Protein 8AOL (pdb70)

Secon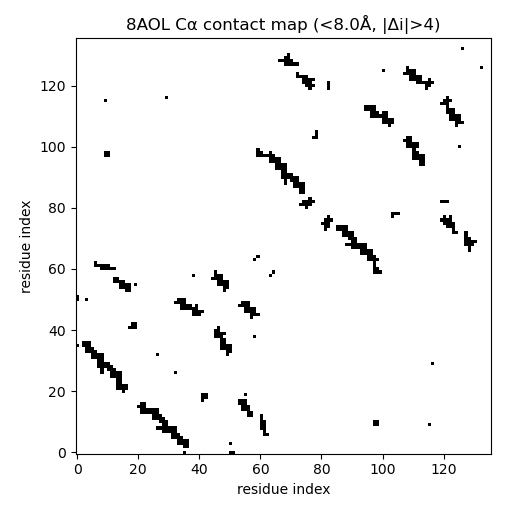dary structure (DSSP, 8-state):
----EEEE--S-EEEE-TTS-EEEEEE-TTSEEEEEEEEEEETTEEEEEETTSS-EEEGGGTT-EEEE-SS-EE-EEETTEEPTT--EE-TT-EEEEEEEEEE-TTS-EEEEETT-BTTB--EEEGGGGSS--TT-

B-factor: mean 50.27, std 13.6, range [15.42, 224.65]

InterPro domains:
  IPR024968 S-layer protein, C-terminal domain, lactobacillus [PF03217] (428-495)

Nearest PDB structures (foldseek):
  8aol-assembly1_A  TM=1.007E+00  e=7.481E-26  Lactobacillus acidophilus ATCC 4796
  8alu-assembly1_A  TM=8.954E-01  e=4.112E-13  Lactobacillus acidophilus
  7qeh-assembly1_A  TM=9.118E-01  e=5.511E-11  Lactobacillus amylovorus GRL 1112
  6b27-assembly2_B  TM=2.985E-01  e=1.258E+00  Homo sapiens

Radius of gyration: 16.19 Å; Cα contacts (8 Å, |Δi|>4): 306; chains: 1; bounding box: 44×35×40 Å

Foldseek 3Di:
DPQKDKFFQQAWWFKAALQRHGPPHTDDPGDIFIWRPDWRDHPRFTWTHGPPDSITTGCLRTVRDWAFFQAKWFWAQAPPHGQPPGDIDGHGDIWGFGDDWDQGPVRFTWTFTPPDDPNGHTITGPCRRPNDDPPD

Solvent-accessible surface area: 8252 Å² total; per-residue (Å²): 89,147,76,57,103,79,69,44,0,8,21,72,0,114,0,38,37,147,93,27,84,81,74,56,76,67,41,115,29,51,88,106,9,69,0,27,42,77,85,47,93,16,128,70,108,57,11,19,40,8,12,116,100,124,21,29,0,72,20,16,12,4,42,15,48,128,66,68,2,95,47,79,2,84,10,29,55,45,15,179,116,96,2,77,92,29,47,89,47,110,187,53,76,86,9,21,0,17,1,90,56,51,145,33,209,35,42,109,105,0,17,29,2,107,30,0,80,109,128,60,59,49,12,0,52,4,56,14,25,116,126,120,28,164,113,193

Sequence (136 aa):
DTNVKTYPVMVDSRAYDKNGNYLGHMYYAYDNIDIVPTVVTINGKTYYKVANKDEYVRVTNITGNQRTLKHNAYIYWSSYYRRTPGTGKMYRGQTVTTYGPQMKFKNGKKYYRIEGCRNNNKRYIKAVNFYHHHHHH

Organism: Lactobacillus acidophilus (strain ATCC 700396 / NCK56 / N2 / NCFM) (NCBI:txid272621)

Structure (mmCIF, N/CA/C/O backbone):
data_8AOL
#
_entry.id   8AOL
#
_cell.length_a   133.174
_cell.length_b   133.174
_cell.length_c   70.572
_cell.angle_alpha   90.000
_cell.angle_beta   90.000
_cell.angle_gamma   120.000
#
_symmetry.space_group_name_H-M   'P 62 2 2'
#
loop_
_entity.id
_entity.type
_entity.pdbx_description
1 polymer SlpX
2 non-polymer 'ZINC ION'
3 non-polymer 'PHOSPHATE ION'
4 non-polymer 'CALCIUM ION'
5 non-polymer 'ACETATE ION'
6 non-polymer DI(HYDROXYETHYL)ETHER
7 water water
#
loop_
_atom_site.group_PDB
_atom_site.id
_atom_site.type_symbol
_atom_site.label_atom_id
_atom_site.label_alt_id
_atom_site.label_comp_id
_atom_site.label_asym_id
_atom_site.label_entity_id
_atom_site.label_seq_id
_atom_site.pdbx_PDB_ins_code
_atom_site.Cartn_x
_atom_site.Cartn_y
_atom_site.Cartn_z
_atom_site.occupancy
_atom_site.B_iso_or_equiv
_atom_site.auth_seq_id
_atom_site.auth_comp_id
_atom_site.auth_asym_id
_atom_site.auth_atom_id
_atom_site.pdbx_PDB_model_num
ATOM 1 N N . ASP A 1 10 ? 42.590 -34.443 -2.983 1.000 60.224 370 ASP A N 1
ATOM 2 C CA . ASP A 1 10 ? 43.331 -33.129 -2.871 1.000 56.432 370 ASP A CA 1
ATOM 3 C C . ASP A 1 10 ? 44.607 -33.305 -3.682 1.000 56.204 370 ASP A C 1
ATOM 4 O O . ASP A 1 10 ? 45.355 -34.235 -3.349 1.000 59.156 370 ASP A O 1
ATOM 13 N N . THR A 1 11 ? 44.836 -32.505 -4.720 1.000 57.639 371 THR A N 1
ATOM 14 C CA . THR A 1 11 ? 45.949 -32.761 -5.675 1.000 64.681 371 THR A CA 1
ATOM 15 C C . THR A 1 11 ? 47.106 -31.786 -5.432 1.000 62.679 371 THR A C 1
ATOM 16 O O . THR A 1 11 ? 48.243 -32.076 -5.903 1.000 57.871 371 THR A O 1
ATOM 26 N N . ASN A 1 12 ? 46.856 -30.703 -4.696 1.000 62.630 372 ASN A N 1
ATOM 27 C CA . ASN A 1 12 ? 47.891 -29.677 -4.413 1.000 60.307 372 ASN A CA 1
ATOM 28 C C . ASN A 1 12 ? 48.343 -29.812 -2.953 1.000 55.229 372 ASN A C 1
ATOM 29 O O . ASN A 1 12 ? 47.599 -29.376 -2.027 1.000 53.580 372 ASN A O 1
ATOM 40 N N . VAL A 1 13 ? 49.498 -30.436 -2.737 1.000 50.915 373 VAL A N 1
ATOM 41 C CA . VAL A 1 13 ? 49.894 -30.862 -1.369 1.000 49.633 373 VAL A CA 1
ATOM 42 C C . VAL A 1 13 ? 51.382 -30.613 -1.185 1.000 48.783 373 VAL A C 1
ATOM 43 O O . VAL A 1 13 ? 52.186 -30.947 -2.068 1.000 51.483 373 VAL A O 1
ATOM 56 N N . LYS A 1 14 ? 51.705 -30.006 -0.058 1.000 54.359 374 LYS A N 1
ATOM 57 C CA . LYS A 1 14 ? 53.099 -29.793 0.371 1.000 59.983 374 LYS A CA 1
ATOM 58 C C . LYS A 1 14 ? 53.279 -30.537 1.688 1.000 52.567 374 LYS A C 1
ATOM 59 O O 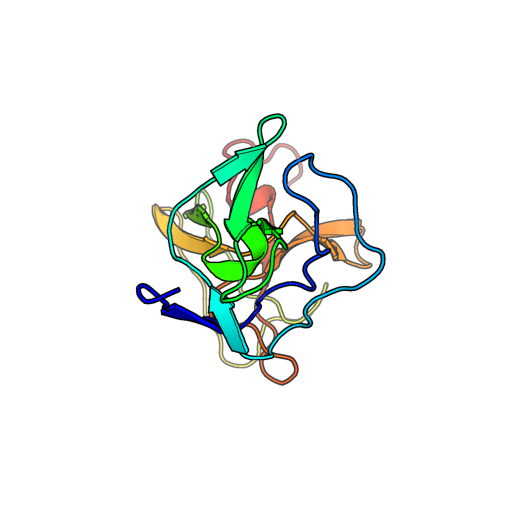. LYS A 1 14 ? 52.297 -30.718 2.440 1.000 47.151 374 LYS A O 1
ATOM 78 N N . THR A 1 15 ? 54.517 -30.893 1.973 1.000 49.334 375 THR A N 1
ATOM 79 C CA . THR A 1 15 ? 54.903 -31.592 3.212 1.000 47.451 375 THR A CA 1
ATOM 80 C C . THR A 1 15 ? 55.806 -30.679 4.026 1.000 43.435 375 THR A C 1
ATOM 81 O O . THR A 1 15 ? 56.763 -30.180 3.466 1.000 43.312 375 THR A O 1
ATOM 91 N N . TYR A 1 16 ? 55.527 -30.514 5.306 1.000 40.914 376 TYR A N 1
ATOM 92 C CA . TYR A 1 16 ? 56.371 -29.703 6.204 1.000 39.721 376 TYR A CA 1
ATOM 93 C C . TYR A 1 16 ? 56.424 -30.368 7.555 1.000 38.732 376 TYR A C 1
ATOM 94 O O . TYR A 1 16 ? 55.455 -30.962 7.998 1.000 41.105 376 TYR A O 1
ATOM 111 N N . PRO A 1 17 ? 57.527 -30.232 8.293 1.000 41.631 377 PRO A N 1
ATOM 112 C CA . PRO A 1 17 ? 57.557 -30.655 9.690 1.000 40.115 377 PRO A CA 1
ATOM 113 C C . PRO A 1 17 ? 56.595 -29.807 10.497 1.000 35.081 377 PRO A C 1
ATOM 114 O O . PRO A 1 17 ? 56.567 -28.652 10.315 1.000 44.166 377 PRO A O 1
ATOM 125 N N . VAL A 1 18 ? 55.820 -30.426 11.348 1.000 36.414 378 VAL A N 1
ATOM 126 C CA . VAL A 1 18 ? 55.084 -29.697 12.404 1.000 37.842 378 VAL A CA 1
ATOM 127 C C . VAL A 1 18 ? 56.126 -29.181 13.381 1.000 36.953 378 VAL A C 1
ATOM 128 O O . VAL A 1 18 ? 56.883 -30.005 13.892 1.000 37.976 378 VAL A O 1
ATOM 141 N N . MET A 1 19 ? 56.179 -27.868 13.582 1.000 38.071 379 MET A N 1
ATOM 142 C CA . MET A 1 19 ? 57.225 -27.213 14.410 1.000 36.371 379 MET A CA 1
ATOM 143 C C . MET A 1 19 ? 56.680 -26.911 15.800 1.000 34.682 379 MET A C 1
ATOM 144 O O . MET A 1 19 ? 57.477 -26.730 16.698 1.000 39.927 379 MET A O 1
ATOM 158 N N . VAL A 1 20 ? 55.363 -26.934 15.953 1.000 36.385 380 VAL A N 1
ATOM 159 C CA . VAL A 1 20 ? 54.660 -26.759 17.249 1.000 40.889 380 VAL A CA 1
ATOM 160 C C . VAL A 1 20 ? 53.402 -27.631 17.267 1.000 41.965 380 VAL A C 1
ATOM 161 O O . VAL A 1 20 ? 52.636 -27.584 16.269 1.000 38.727 380 VAL A O 1
ATOM 174 N N . ASP A 1 21 ? 53.166 -28.313 18.392 1.000 38.401 381 ASP A N 1
ATOM 175 C CA . ASP A 1 21 ? 51.991 -29.203 18.559 1.000 44.804 381 ASP A CA 1
ATOM 176 C C . ASP A 1 21 ? 50.804 -28.354 18.135 1.000 43.301 381 ASP A C 1
ATOM 177 O O . ASP A 1 21 ? 50.635 -27.289 18.702 1.000 40.975 381 ASP A O 1
ATOM 186 N N . SER A 1 22 ? 50.096 -28.782 17.099 1.000 41.929 382 SER A N 1
ATOM 187 C CA . SER A 1 22 ? 48.977 -28.039 16.473 1.000 43.455 382 SER A CA 1
ATOM 188 C C . SER A 1 22 ? 47.664 -28.679 16.899 1.000 43.213 382 SER A C 1
ATOM 189 O O . SER A 1 22 ? 47.468 -29.840 16.545 1.000 41.065 382 SER A O 1
ATOM 196 N N . ARG A 1 23 ? 46.782 -27.936 17.566 1.000 43.405 383 ARG A N 1
ATOM 197 C CA . ARG A 1 23 ? 45.356 -28.338 17.681 1.000 38.528 383 ARG A CA 1
ATOM 198 C C . ARG A 1 23 ? 44.737 -28.384 16.272 1.000 40.810 383 ARG A C 1
ATOM 199 O O . ARG A 1 23 ? 45.133 -27.575 15.382 1.000 44.828 383 ARG A O 1
ATOM 220 N N . ALA A 1 24 ? 43.870 -29.376 16.046 1.000 41.399 384 ALA A N 1
ATOM 221 C CA . ALA A 1 24 ? 43.084 -29.587 14.806 1.000 41.189 384 ALA A CA 1
ATOM 222 C C . ALA A 1 24 ? 41.688 -29.003 15.011 1.000 40.638 384 ALA A C 1
ATOM 223 O O . ALA A 1 24 ? 41.100 -29.198 16.118 1.000 35.550 384 ALA A O 1
ATOM 230 N N . TYR A 1 25 ? 41.216 -28.287 13.993 1.000 42.349 385 TYR A N 1
ATOM 231 C CA . TYR A 1 25 ? 40.034 -27.392 14.049 1.000 47.296 385 TYR A CA 1
ATOM 232 C C . TYR A 1 25 ? 39.161 -27.722 12.836 1.000 51.168 385 TYR A C 1
ATOM 233 O O . TYR A 1 25 ? 39.744 -28.067 11.745 1.000 46.438 385 TYR A O 1
ATOM 250 N N . ASP A 1 26 ? 37.833 -27.682 13.024 1.000 50.277 386 ASP A N 1
ATOM 251 C CA . ASP A 1 26 ? 36.873 -27.774 11.890 1.000 60.584 386 ASP A CA 1
ATOM 252 C C . ASP A 1 26 ? 36.911 -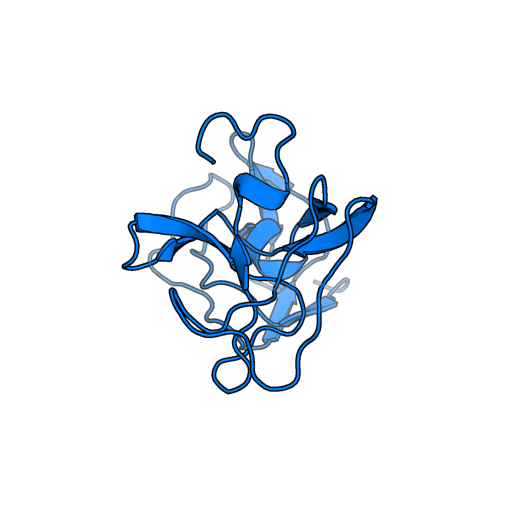26.450 11.130 1.000 57.653 386 ASP A C 1
ATOM 253 O O . ASP A 1 26 ? 37.593 -25.532 11.612 1.000 57.549 386 ASP A O 1
ATOM 262 N N . LYS A 1 27 ? 36.196 -26.344 10.009 1.000 61.905 387 LYS A N 1
ATOM 263 C CA . LYS A 1 27 ? 36.162 -25.095 9.198 1.000 65.815 38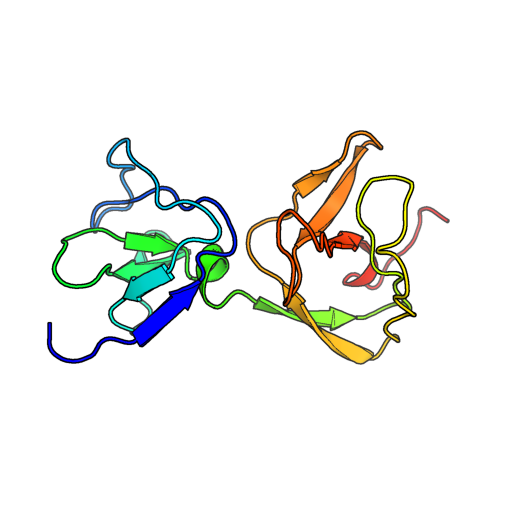7 LYS A CA 1
ATOM 264 C C . LYS A 1 27 ? 35.627 -23.925 10.050 1.000 56.880 387 LYS A C 1
ATOM 265 O O . LYS A 1 27 ? 35.808 -22.794 9.656 1.000 58.212 387 LYS A O 1
ATOM 284 N N . ASN A 1 28 ? 35.019 -24.167 11.204 1.000 54.581 388 ASN A N 1
ATOM 285 C CA . ASN A 1 28 ? 34.414 -23.089 12.023 1.000 60.297 388 ASN A CA 1
ATOM 286 C C . ASN A 1 28 ? 35.329 -22.721 13.191 1.000 61.766 388 ASN A C 1
ATOM 287 O O . ASN A 1 28 ? 34.907 -21.907 14.027 1.000 64.586 388 ASN A O 1
ATOM 298 N N . GLY A 1 29 ? 36.521 -23.305 13.282 1.000 56.707 389 GLY A N 1
ATOM 299 C CA . GLY A 1 29 ? 37.457 -22.988 14.379 1.000 54.932 389 GLY A CA 1
ATOM 300 C C . GLY A 1 29 ? 37.103 -23.642 15.717 1.000 52.917 389 GLY A C 1
ATOM 301 O O . GLY A 1 29 ? 37.656 -23.191 16.739 1.000 54.666 389 GLY A O 1
ATOM 305 N N . ASN A 1 30 ? 36.285 -24.698 15.719 1.000 54.009 390 ASN A N 1
ATOM 306 C CA . ASN A 1 30 ? 36.107 -25.638 16.866 1.000 57.547 390 ASN A CA 1
ATOM 307 C C . ASN A 1 30 ? 37.195 -26.729 16.859 1.000 56.058 390 ASN A C 1
ATOM 308 O O . ASN A 1 30 ? 37.431 -27.421 15.812 1.000 50.483 390 ASN A O 1
ATOM 319 N N . TYR A 1 31 ? 37.857 -26.857 18.004 1.000 51.183 391 TYR A N 1
ATOM 320 C CA . TYR A 1 31 ? 38.877 -27.888 18.292 1.000 53.555 391 TYR A CA 1
ATOM 321 C C . TYR A 1 31 ? 38.211 -29.243 18.175 1.000 50.743 391 TYR A C 1
ATOM 322 O O . TYR A 1 31 ? 37.209 -29.349 18.854 1.000 51.825 391 TYR A O 1
ATOM 339 N N . LEU A 1 32 ? 38.764 -30.183 17.397 1.000 52.405 392 LEU A N 1
ATOM 340 C CA . LEU A 1 32 ? 38.258 -31.577 17.202 1.000 47.375 392 LEU A CA 1
ATOM 341 C C . LEU A 1 32 ? 38.758 -32.549 18.281 1.000 47.075 392 LEU A C 1
ATOM 342 O O . LEU A 1 32 ? 38.434 -33.706 18.177 1.000 51.271 392 LEU A O 1
ATOM 358 N N . GLY A 1 33 ? 39.530 -32.118 19.277 1.000 50.891 393 GLY A N 1
ATOM 359 C CA . GLY A 1 33 ? 40.019 -33.009 20.348 1.000 49.928 393 GLY A CA 1
ATOM 360 C C . GLY A 1 33 ? 41.253 -33.836 19.974 1.000 48.981 393 GLY A C 1
ATOM 361 O O . GLY A 1 33 ? 41.668 -34.639 20.787 1.000 52.094 393 GLY A O 1
ATOM 365 N N . HIS A 1 34 ? 41.874 -33.667 18.814 1.000 48.071 394 HIS A N 1
ATOM 366 C CA . HIS A 1 34 ? 43.211 -34.268 18.593 1.000 48.525 394 HIS A CA 1
ATOM 367 C C . HIS A 1 34 ? 44.192 -33.224 18.063 1.000 47.797 394 HIS A C 1
ATOM 368 O O . HI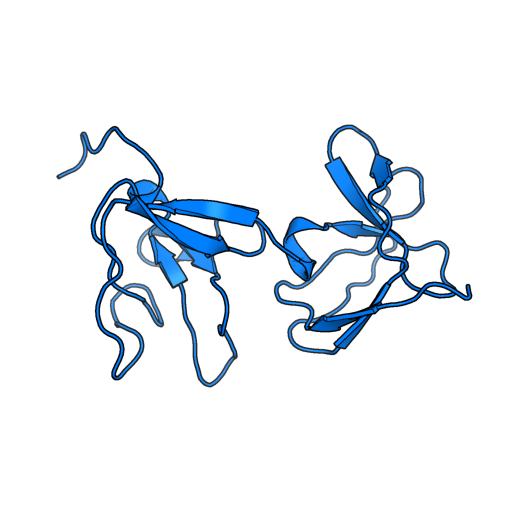S A 1 34 ? 43.764 -32.162 17.613 1.000 49.226 394 HIS A O 1
ATOM 381 N N . MET A 1 35 ? 45.472 -33.570 18.108 1.000 48.883 395 MET A N 1
ATOM 382 C CA . MET A 1 35 ? 46.589 -32.719 17.660 1.000 44.484 395 MET A CA 1
ATOM 383 C C . MET A 1 35 ? 47.458 -33.428 16.634 1.000 39.501 395 MET A C 1
ATOM 384 O O . MET A 1 35 ? 47.522 -34.644 16.658 1.000 39.108 395 MET A O 1
ATOM 398 N N . TYR A 1 36 ? 48.146 -32.638 15.818 1.000 38.420 396 TYR A N 1
ATOM 399 C CA . TYR A 1 36 ? 49.378 -33.013 15.091 1.000 39.519 396 TYR A CA 1
ATOM 400 C C . TYR A 1 36 ? 50.585 -32.627 15.957 1.000 39.552 396 TYR A C 1
ATOM 401 O O . TYR A 1 36 ? 50.555 -31.572 16.595 1.000 45.361 396 TYR A O 1
ATOM 418 N N . TYR A 1 37 ? 51.627 -33.465 15.966 1.000 38.739 397 TYR A N 1
ATOM 419 C CA . TYR A 1 37 ? 52.744 -33.412 16.937 1.000 37.943 397 TYR A CA 1
ATOM 420 C C . TYR A 1 37 ? 54.043 -33.046 16.243 1.000 35.002 397 TYR A C 1
ATOM 421 O O . TYR A 1 37 ? 54.352 -33.531 15.153 1.000 36.675 397 TYR A O 1
ATOM 438 N N . ALA A 1 38 ? 54.766 -32.139 16.875 1.000 37.983 398 ALA A N 1
ATOM 439 C CA . ALA A 1 38 ? 56.130 -31.761 16.469 1.000 42.238 398 ALA A CA 1
ATOM 440 C C . ALA A 1 38 ? 57.009 -32.952 16.793 1.000 38.041 398 ALA A C 1
ATOM 441 O O . ALA A 1 38 ? 56.884 -33.448 17.894 1.000 43.733 398 ALA A O 1
ATOM 448 N N . TYR A 1 39 ? 57.896 -33.395 15.898 1.000 38.407 399 TYR A N 1
ATOM 449 C CA . TYR A 1 39 ? 58.272 -32.714 14.669 1.000 39.408 399 TYR A CA 1
ATOM 450 C C . TYR A 1 39 ? 57.923 -33.656 13.510 1.000 39.307 399 TYR A C 1
ATOM 451 O O . TYR A 1 39 ? 58.731 -33.830 12.583 1.000 37.195 399 TYR A O 1
ATOM 468 N N . ASP A 1 40 ? 56.730 -34.246 13.561 1.000 40.162 400 ASP A N 1
ATOM 469 C CA . ASP A 1 40 ? 56.270 -35.210 12.525 1.000 43.980 400 ASP A CA 1
ATOM 470 C C . ASP A 1 40 ? 56.002 -34.427 11.248 1.000 42.118 400 ASP A C 1
ATOM 471 O O . ASP A 1 40 ? 55.560 -33.299 11.338 1.000 40.211 400 ASP A O 1
ATOM 480 N N . ASN A 1 41 ? 56.176 -35.040 10.092 1.000 41.128 401 ASN A N 1
ATOM 481 C CA . ASN A 1 41 ? 55.696 -34.394 8.855 1.000 42.441 401 ASN A CA 1
ATOM 482 C C . ASN A 1 41 ? 54.173 -34.359 8.874 1.000 42.306 401 ASN A C 1
ATOM 483 O O . ASN A 1 41 ? 53.540 -35.213 9.513 1.000 43.989 401 ASN A O 1
ATOM 494 N N . ILE A 1 42 ? 53.632 -33.380 8.174 1.000 37.577 402 ILE A N 1
ATOM 495 C CA . ILE A 1 42 ? 52.187 -33.240 7.891 1.000 38.083 402 ILE A CA 1
ATOM 496 C C . ILE A 1 42 ? 52.077 -32.857 6.425 1.000 36.840 402 ILE A C 1
ATOM 497 O O . ILE A 1 42 ? 53.000 -32.206 5.901 1.000 37.047 402 ILE A O 1
ATOM 513 N N . ASP A 1 43 ? 51.018 -33.335 5.805 1.000 38.587 403 ASP A N 1
ATOM 514 C CA . ASP A 1 43 ? 50.637 -33.019 4.413 1.000 43.574 403 ASP A CA 1
ATOM 515 C C . ASP A 1 43 ? 49.495 -32.016 4.515 1.000 42.947 403 ASP A C 1
ATOM 516 O O . ASP A 1 43 ? 48.490 -32.302 5.254 1.000 40.034 403 ASP A O 1
ATOM 525 N N . ILE A 1 44 ? 49.663 -30.890 3.821 1.000 39.067 404 ILE A N 1
ATOM 526 C CA . ILE A 1 44 ? 48.693 -29.771 3.833 1.000 41.891 404 ILE A CA 1
ATOM 527 C C . ILE A 1 44 ? 48.448 -29.348 2.389 1.000 43.185 404 ILE A C 1
ATOM 528 O O . ILE A 1 44 ? 49.323 -29.588 1.516 1.000 41.447 404 ILE A O 1
ATOM 544 N N . VAL A 1 45 ? 47.258 -28.791 2.173 1.000 47.496 405 VAL A N 1
ATOM 545 C CA . VAL A 1 45 ? 46.951 -27.902 1.024 1.000 56.165 405 VAL A CA 1
ATOM 546 C C . VAL A 1 45 ? 47.502 -26.531 1.390 1.000 54.639 405 VAL A C 1
ATOM 547 O O . VAL A 1 45 ? 47.060 -25.946 2.384 1.000 48.680 405 VAL A O 1
ATOM 560 N N . PRO A 1 46 ? 48.493 -26.029 0.613 1.000 51.258 406 PRO A N 1
ATOM 561 C CA . PRO A 1 46 ? 49.265 -24.839 0.966 1.000 56.869 406 PRO A CA 1
ATOM 562 C C . PRO A 1 46 ? 48.571 -23.531 0.577 1.000 58.553 406 PRO A C 1
ATOM 563 O O . PRO A 1 46 ? 49.166 -22.748 -0.092 1.000 70.800 406 PRO A O 1
ATOM 574 N N . THR A 1 47 ? 47.320 -23.378 0.972 1.000 52.034 407 THR A N 1
ATOM 575 C CA . THR A 1 47 ? 46.436 -22.255 0.613 1.000 52.954 407 THR A CA 1
ATOM 576 C C . THR A 1 47 ? 45.935 -21.680 1.934 1.000 54.799 407 THR A C 1
ATOM 577 O O . THR A 1 47 ? 45.398 -22.471 2.767 1.000 55.942 407 THR A O 1
ATOM 587 N N . VAL A 1 48 ? 46.155 -20.388 2.185 1.000 52.200 408 VAL A N 1
ATOM 588 C CA . VAL A 1 48 ? 45.876 -19.871 3.551 1.000 47.910 408 VAL A CA 1
ATOM 589 C C . VAL A 1 48 ? 44.368 -19.730 3.657 1.000 49.166 408 VAL A C 1
ATOM 590 O O . VAL A 1 48 ? 43.701 -19.389 2.649 1.000 53.376 408 VAL A O 1
ATOM 603 N N . VAL A 1 49 ? 43.855 -20.073 4.822 1.000 50.785 409 VAL A N 1
ATOM 604 C CA . VAL A 1 49 ? 42.400 -20.052 5.084 1.000 53.680 409 VAL A CA 1
ATOM 605 C C . VAL A 1 49 ? 42.209 -19.271 6.369 1.000 59.412 409 VAL A C 1
ATOM 606 O O . VAL A 1 49 ? 42.819 -19.663 7.366 1.000 59.910 409 VAL A O 1
ATOM 619 N N . THR A 1 50 ? 41.394 -18.216 6.320 1.000 63.137 410 THR A N 1
ATOM 620 C CA . THR A 1 50 ? 41.106 -17.366 7.491 1.000 59.373 410 THR A CA 1
ATOM 621 C C . THR A 1 50 ? 39.834 -17.885 8.140 1.000 59.576 410 THR A C 1
ATOM 622 O O . THR A 1 50 ? 38.907 -18.251 7.423 1.000 52.628 410 THR A O 1
ATOM 632 N N . ILE A 1 51 ? 39.849 -17.950 9.463 1.000 59.679 411 ILE A N 1
ATOM 633 C CA . ILE A 1 51 ? 38.713 -18.430 10.288 1.000 61.336 411 ILE A CA 1
ATOM 634 C C . ILE A 1 51 ? 38.805 -17.628 11.577 1.000 65.486 411 ILE A C 1
ATOM 635 O O . ILE A 1 51 ? 39.841 -17.777 12.242 1.000 63.032 411 ILE A O 1
ATOM 651 N N . ASN A 1 52 ? 37.820 -16.760 11.836 1.000 69.829 412 ASN A N 1
ATOM 652 C CA . ASN A 1 52 ? 37.726 -15.895 13.044 1.000 67.901 412 ASN A CA 1
ATOM 653 C C . ASN A 1 52 ? 39.059 -15.181 13.283 1.000 64.797 412 ASN A C 1
ATOM 654 O O . ASN A 1 52 ? 39.495 -15.096 14.453 1.000 59.248 412 ASN A O 1
ATOM 665 N N . GLY A 1 53 ? 39.659 -14.663 12.208 1.000 66.390 413 GLY A N 1
ATOM 666 C CA . GLY A 1 53 ? 40.766 -13.690 12.280 1.000 71.481 413 GLY A CA 1
ATOM 667 C C . GLY A 1 53 ? 42.133 -14.342 12.211 1.000 74.256 413 GLY A C 1
ATOM 668 O O . GLY A 1 53 ? 43.155 -13.596 12.168 1.000 60.802 413 GLY A O 1
ATOM 672 N N . LYS A 1 54 ? 42.162 -15.677 12.185 1.000 74.205 414 LYS A N 1
ATOM 673 C CA . LYS A 1 54 ? 43.406 -16.471 12.330 1.000 66.166 414 LYS A CA 1
ATOM 674 C C . LYS A 1 54 ? 43.584 -17.274 11.043 1.000 54.375 414 LYS A C 1
ATOM 675 O O . LYS A 1 54 ? 42.557 -17.565 10.364 1.000 48.949 414 LYS A O 1
ATOM 694 N N . THR A 1 55 ? 44.839 -17.537 10.687 1.000 46.035 415 THR A N 1
ATOM 695 C CA . THR A 1 55 ? 45.206 -18.268 9.448 1.000 52.459 415 THR A CA 1
ATOM 696 C C . THR A 1 55 ? 45.520 -19.748 9.736 1.000 53.895 415 THR A C 1
ATOM 697 O O . THR A 1 55 ? 46.216 -20.077 10.722 1.000 52.690 415 THR A O 1
ATOM 707 N N . TYR A 1 56 ? 45.022 -20.602 8.850 1.000 54.127 416 TYR A N 1
ATOM 708 C CA . TYR A 1 56 ? 45.123 -22.074 8.901 1.000 48.264 416 TYR A CA 1
ATOM 709 C C . TYR A 1 56 ? 45.485 -22.603 7.522 1.000 43.912 416 TYR A C 1
ATOM 710 O O . TYR A 1 56 ? 45.321 -21.914 6.483 1.000 42.376 416 TYR A O 1
ATOM 727 N N . TYR A 1 57 ? 45.997 -23.821 7.544 1.000 43.324 417 TYR A N 1
ATOM 728 C CA . TYR A 1 57 ? 46.034 -24.729 6.381 1.000 41.267 417 TYR A CA 1
ATOM 729 C C . TYR A 1 57 ? 45.085 -25.890 6.680 1.000 43.117 417 TYR A C 1
ATOM 730 O O . TYR A 1 57 ? 44.915 -26.314 7.859 1.000 44.556 417 TYR A O 1
ATOM 747 N N . LYS A 1 58 ? 44.419 -26.340 5.625 1.000 45.226 418 LYS A N 1
ATOM 748 C CA . LYS A 1 58 ? 43.633 -27.594 5.584 1.000 45.914 418 LYS A CA 1
ATOM 749 C C . LYS A 1 58 ? 44.629 -28.741 5.466 1.000 42.498 418 LYS A C 1
ATOM 750 O O . LYS A 1 58 ? 45.564 -28.695 4.606 1.000 36.437 418 LYS A O 1
ATOM 769 N N . VAL A 1 59 ? 44.432 -29.738 6.308 1.000 38.869 419 VAL A N 1
ATOM 770 C CA . VAL A 1 59 ? 45.227 -30.973 6.241 1.000 37.778 419 VAL A CA 1
ATOM 771 C C . VAL A 1 59 ? 44.780 -31.717 4.991 1.000 39.978 419 VAL A C 1
ATOM 772 O O . VAL A 1 59 ? 43.604 -31.689 4.709 1.000 40.579 419 VAL A O 1
ATOM 785 N N . ALA A 1 60 ? 45.695 -32.333 4.258 1.000 42.101 420 ALA A N 1
ATOM 786 C CA . ALA A 1 60 ? 45.372 -33.060 3.016 1.000 44.123 420 ALA A CA 1
ATOM 787 C C . ALA A 1 60 ? 44.391 -34.199 3.344 1.000 46.807 420 ALA A C 1
ATOM 788 O O . ALA A 1 60 ? 44.601 -34.934 4.349 1.000 43.036 420 ALA A O 1
ATOM 795 N N . ASN A 1 61 ? 43.297 -34.261 2.576 1.000 50.168 421 ASN A N 1
ATOM 796 C CA . ASN A 1 61 ? 42.266 -35.337 2.588 1.000 49.671 421 ASN A CA 1
ATOM 797 C C . ASN A 1 61 ? 41.544 -35.406 3.935 1.000 51.029 421 ASN A C 1
ATOM 798 O O . ASN A 1 61 ? 41.038 -36.487 4.255 1.000 55.998 421 ASN A O 1
ATOM 809 N N . LYS A 1 62 ? 41.483 -34.303 4.675 1.000 46.139 422 LYS A N 1
ATOM 810 C CA . LYS A 1 62 ? 40.732 -34.220 5.946 1.000 50.312 422 LYS A CA 1
ATOM 811 C C . LYS A 1 62 ? 40.050 -32.854 5.995 1.000 53.075 422 LYS A C 1
ATOM 812 O O . LYS A 1 62 ? 40.649 -31.881 5.496 1.000 51.920 422 LYS A O 1
ATOM 831 N N . ASP A 1 63 ? 38.845 -32.774 6.566 1.000 57.396 423 ASP A N 1
ATOM 832 C CA . ASP A 1 63 ? 38.169 -31.475 6.813 1.000 59.929 423 ASP A CA 1
ATOM 833 C C . ASP A 1 63 ? 38.697 -31.028 8.173 1.000 56.088 423 ASP A C 1
ATOM 834 O O . ASP A 1 63 ? 37.918 -30.987 9.141 1.000 57.664 423 ASP A O 1
ATOM 843 N N . GLU A 1 64 ? 40.017 -30.832 8.246 1.000 55.314 424 GLU A N 1
ATOM 844 C CA . GLU A 1 64 ? 40.746 -30.434 9.485 1.000 56.187 424 GLU A CA 1
ATOM 845 C C . GLU A 1 64 ? 41.675 -29.255 9.143 1.000 52.093 424 GLU A C 1
ATOM 846 O O . GLU A 1 64 ? 42.245 -29.176 7.973 1.000 41.329 424 GLU A O 1
ATOM 858 N N . TYR A 1 65 ? 41.834 -28.360 10.118 1.000 45.097 425 TYR A N 1
ATOM 859 C CA . TYR A 1 65 ? 42.634 -27.136 9.922 1.000 44.475 425 TYR A CA 1
ATOM 860 C C . TYR A 1 65 ? 43.637 -27.005 11.049 1.000 43.146 425 TYR A C 1
ATOM 861 O O . TYR A 1 65 ? 43.271 -27.229 12.239 1.000 41.026 425 TYR A O 1
ATOM 878 N N . VAL A 1 66 ? 44.862 -26.630 10.668 1.000 41.707 426 VAL A N 1
ATOM 879 C CA . VAL A 1 66 ? 45.963 -26.319 11.629 1.000 40.096 426 VAL A CA 1
ATOM 880 C C . VAL A 1 66 ? 46.520 -24.934 11.334 1.000 40.650 426 VAL A C 1
ATOM 881 O O . VAL A 1 66 ? 46.561 -24.547 10.130 1.000 43.754 426 VAL A O 1
ATOM 894 N N . ARG A 1 67 ? 46.938 -24.255 12.405 1.000 40.114 427 ARG A N 1
ATOM 895 C CA . ARG A 1 67 ? 47.469 -22.865 12.404 1.000 39.787 427 ARG A CA 1
ATOM 896 C C . ARG A 1 67 ? 48.759 -22.814 11.591 1.000 40.105 427 ARG A C 1
ATOM 897 O O . ARG A 1 67 ? 49.716 -23.525 11.956 1.000 46.383 427 ARG A O 1
ATOM 918 N N . VAL A 1 68 ? 48.788 -21.961 10.564 1.000 41.471 428 VAL A N 1
ATOM 919 C CA . VAL A 1 68 ? 49.979 -21.655 9.710 1.000 41.240 428 VAL A CA 1
ATOM 920 C C . VAL A 1 68 ? 51.212 -21.361 10.557 1.000 37.403 428 VAL A C 1
ATOM 921 O O . VAL A 1 68 ? 52.334 -21.782 10.147 1.000 35.862 428 VAL A O 1
ATOM 934 N N . THR A 1 69 ? 51.027 -20.595 11.638 1.000 37.168 429 THR A N 1
ATOM 935 C CA . THR A 1 69 ? 52.140 -20.212 12.553 1.000 41.931 429 THR A CA 1
ATOM 936 C C . THR A 1 69 ? 52.887 -21.467 13.002 1.000 37.390 429 THR A C 1
ATOM 937 O O . THR A 1 69 ? 54.093 -21.371 13.197 1.000 38.016 429 THR A O 1
ATOM 947 N N . ASN A 1 70 ? 52.200 -22.596 13.155 1.000 38.846 430 ASN A N 1
ATOM 948 C CA . ASN A 1 70 ? 52.804 -23.836 13.714 1.000 39.756 430 ASN A CA 1
ATOM 949 C C . ASN A 1 70 ? 53.537 -24.611 12.628 1.000 40.555 430 ASN A C 1
ATOM 950 O O . ASN A 1 70 ? 54.309 -25.500 12.977 1.000 48.610 430 ASN A O 1
ATOM 961 N N . ILE A 1 71 ? 53.348 -24.252 11.367 1.000 37.442 431 ILE A N 1
ATOM 962 C CA . ILE A 1 71 ? 53.797 -25.084 10.226 1.000 39.676 431 ILE A CA 1
ATOM 963 C C . ILE A 1 71 ? 54.884 -24.342 9.460 1.000 42.078 431 ILE A C 1
ATOM 964 O O . ILE A 1 71 ? 56.019 -24.833 9.475 1.000 45.940 431 ILE A O 1
ATOM 980 N N . THR A 1 72 ? 54.503 -23.266 8.757 1.000 42.400 432 THR A N 1
ATOM 981 C CA . THR A 1 72 ? 55.401 -22.409 7.937 1.000 44.238 432 THR A CA 1
ATOM 982 C C . THR A 1 72 ? 55.843 -21.188 8.766 1.000 42.692 432 THR A C 1
ATOM 983 O O . THR A 1 72 ? 56.789 -20.515 8.348 1.000 43.598 432 THR A O 1
ATOM 993 N N . GLY A 1 73 ? 55.183 -20.907 9.892 1.000 40.358 433 GLY A N 1
ATOM 994 C CA . GLY A 1 73 ? 55.686 -19.936 10.876 1.000 46.404 433 GLY A CA 1
ATOM 995 C C . GLY A 1 73 ? 55.670 -18.497 10.375 1.000 46.754 433 GLY A C 1
ATOM 996 O O . GLY A 1 73 ? 54.933 -18.207 9.456 1.000 44.737 433 GLY A O 1
ATOM 1000 N N . ASN A 1 74 ? 56.487 -17.633 10.980 1.000 49.661 434 ASN A N 1
ATOM 1001 C CA . ASN A 1 74 ? 56.439 -16.151 10.860 1.000 45.030 434 ASN A CA 1
ATOM 1002 C C . ASN A 1 74 ? 57.838 -15.635 10.562 1.000 45.856 434 ASN A C 1
ATOM 1003 O O . ASN A 1 74 ? 58.762 -16.062 11.262 1.000 46.598 434 ASN A O 1
ATOM 1014 N N . GLN A 1 75 ? 57.975 -14.787 9.544 1.000 48.013 435 GLN A N 1
ATOM 1015 C CA . GLN A 1 75 ? 59.191 -13.959 9.293 1.000 53.951 435 GLN A CA 1
ATOM 1016 C C . GLN A 1 75 ? 59.238 -12.809 10.321 1.000 49.934 435 GLN A C 1
ATOM 1017 O O . GLN A 1 75 ? 58.261 -12.012 10.431 1.000 48.865 435 GLN A O 1
ATOM 1031 N N . ARG A 1 76 ? 60.292 -12.749 11.118 1.000 39.931 436 ARG A N 1
ATOM 1032 C CA . ARG A 1 76 ? 60.429 -11.701 12.163 1.000 41.656 436 ARG A CA 1
ATOM 1033 C C . ARG A 1 76 ? 61.833 -11.115 12.011 1.000 41.668 436 ARG A C 1
ATOM 1034 O O . ARG A 1 76 ? 62.739 -11.872 11.609 1.000 45.887 436 ARG A O 1
ATOM 1055 N N . THR A 1 77 ? 61.980 -9.801 12.213 1.000 45.417 437 THR A N 1
ATOM 1056 C CA . THR A 1 77 ? 63.272 -9.083 12.072 1.000 43.868 437 THR A CA 1
ATOM 1057 C C . THR A 1 77 ? 63.780 -8.768 13.470 1.000 39.933 437 THR A C 1
ATOM 1058 O O . THR A 1 77 ? 63.012 -8.165 14.239 1.000 38.454 437 THR A O 1
ATOM 1068 N N . LEU A 1 78 ? 65.004 -9.176 13.798 1.000 36.861 438 LEU A N 1
ATOM 1069 C CA . LEU A 1 78 ? 65.625 -8.793 15.093 1.000 41.034 438 LEU A CA 1
ATOM 1070 C C . LEU A 1 78 ? 65.808 -7.263 15.247 1.000 39.817 438 LEU A C 1
ATOM 1071 O O . LEU A 1 78 ? 66.188 -6.547 14.310 1.000 41.877 438 LEU A O 1
ATOM 1087 N N . LYS A 1 79 ? 65.481 -6.760 16.418 1.000 39.423 439 LYS A N 1
ATOM 1088 C CA . LYS A 1 79 ? 65.683 -5.344 16.775 1.000 43.350 439 LYS A CA 1
ATOM 1089 C C . LYS A 1 79 ? 66.888 -5.288 17.723 1.000 44.516 439 LYS A C 1
ATOM 1090 O O . LYS A 1 79 ? 67.312 -4.205 18.060 1.000 49.577 439 LYS A O 1
ATOM 1109 N N . HIS A 1 80 ? 67.422 -6.431 18.137 1.000 41.064 440 HIS A N 1
ATOM 1110 C CA . HIS A 1 80 ? 68.581 -6.508 19.060 1.000 42.711 440 HIS A CA 1
ATOM 1111 C C . HIS A 1 80 ? 69.375 -7.788 18.797 1.000 43.877 440 HIS A C 1
ATOM 1112 O O . HIS A 1 80 ? 68.789 -8.791 18.404 1.000 42.289 440 HIS A O 1
ATOM 1125 N N . ASN A 1 81 ? 70.662 -7.746 19.080 1.000 40.153 441 ASN A N 1
ATOM 1126 C CA . ASN A 1 81 ? 71.518 -8.945 19.030 1.000 43.088 441 ASN A CA 1
ATOM 1127 C C . ASN A 1 81 ? 70.967 -9.978 20.005 1.000 41.173 441 ASN A C 1
ATOM 1128 O O . ASN A 1 81 ? 70.558 -9.580 21.109 1.000 41.451 441 ASN A O 1
ATOM 1139 N N . ALA A 1 82 ? 70.868 -11.223 19.520 1.000 43.651 442 ALA A N 1
ATOM 1140 C CA . ALA A 1 82 ? 70.206 -12.367 20.183 1.000 38.700 442 ALA A CA 1
ATOM 1141 C C . ALA A 1 82 ? 71.170 -13.542 20.176 1.000 38.229 442 ALA A C 1
ATOM 1142 O O . ALA A 1 82 ? 71.784 -13.848 19.110 1.000 34.030 442 ALA A O 1
ATOM 1149 N N . TYR A 1 83 ? 71.297 -14.158 21.341 1.000 35.105 443 TYR A N 1
ATOM 1150 C CA . TYR A 1 83 ? 71.858 -15.514 21.481 1.000 36.080 443 TYR A CA 1
ATOM 1151 C C . TYR A 1 83 ? 70.750 -16.517 21.190 1.000 36.839 443 TYR A C 1
ATOM 1152 O O . TYR A 1 83 ? 69.573 -16.129 21.175 1.000 35.806 443 TYR A O 1
ATOM 1169 N N . ILE A 1 84 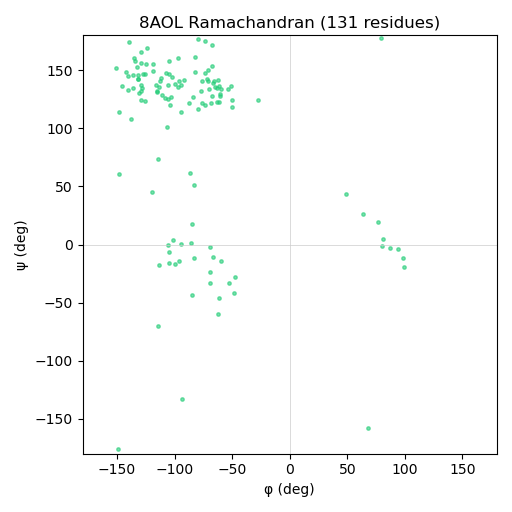? 71.131 -17.760 20.896 1.000 39.727 444 ILE A N 1
ATOM 1170 C CA . ILE A 1 84 ? 70.171 -18.862 20.609 1.000 37.741 444 ILE A CA 1
ATOM 1171 C C . ILE A 1 84 ? 70.210 -19.811 21.792 1.000 34.594 444 ILE A C 1
ATOM 1172 O O . ILE A 1 84 ? 71.321 -20.201 22.206 1.000 35.459 444 ILE A O 1
ATOM 1188 N N . TYR A 1 85 ? 69.045 -20.085 22.359 1.000 34.903 445 TYR A N 1
ATOM 1189 C CA . TYR A 1 85 ? 68.923 -20.757 23.670 1.000 37.742 445 TYR A CA 1
ATOM 1190 C C . TYR A 1 85 ? 68.321 -22.147 23.504 1.000 37.861 445 TYR A C 1
ATOM 1191 O O . TYR A 1 85 ? 67.422 -22.363 22.664 1.000 37.637 445 TYR A O 1
ATOM 1208 N N . TRP A 1 86 ? 68.868 -23.074 24.276 1.000 38.906 446 TRP A N 1
ATOM 1209 C CA . TRP A 1 86 ? 68.330 -24.438 24.472 1.000 40.763 446 TRP A CA 1
ATOM 1210 C C . TRP A 1 86 ? 67.282 -24.336 25.576 1.000 38.220 446 TRP A C 1
ATOM 1211 O O . TRP A 1 86 ? 66.224 -24.914 25.455 1.000 41.285 446 TRP A O 1
ATOM 1232 N N . SER A 1 87 ? 67.585 -23.602 26.632 1.000 38.534 447 SER A N 1
ATOM 1233 C CA . SER A 1 87 ? 66.688 -23.473 27.801 1.000 40.718 447 SER A CA 1
ATOM 1234 C C . SER A 1 87 ? 66.872 -22.085 28.441 1.000 40.651 447 SER A C 1
ATOM 1235 O O . SER A 1 87 ? 67.603 -21.262 27.887 1.000 40.592 447 SER A O 1
ATOM 1242 N N . SER A 1 88 ? 66.206 -21.825 29.557 1.000 42.504 448 SER A N 1
ATOM 1243 C CA . SER A 1 88 ? 66.284 -20.539 30.286 1.000 48.376 448 SER A CA 1
ATOM 1244 C C . SER A 1 88 ? 67.731 -20.049 30.379 1.000 48.797 448 SER A C 1
ATOM 1245 O O . SER A 1 88 ? 67.981 -18.893 30.036 1.000 48.545 448 SER A O 1
ATOM 1252 N N A TYR A 1 89 ? 68.658 -20.894 30.833 0.500 47.018 449 TYR A N 1
ATOM 1253 N N B TYR A 1 89 ? 68.653 -20.913 30.815 0.500 49.252 449 TYR A N 1
ATOM 1254 C CA A TYR A 1 89 ? 70.038 -20.450 31.156 0.500 45.462 449 TYR A CA 1
ATOM 1255 C CA B TYR A 1 89 ? 70.029 -20.515 31.208 0.500 49.255 449 TYR A CA 1
ATOM 1256 C C A TYR A 1 89 ? 71.082 -21.176 30.305 0.500 44.518 449 TYR A C 1
ATOM 1257 C C B TYR A 1 89 ? 71.093 -21.014 30.219 0.500 45.963 449 TYR A C 1
ATOM 1258 O O A TYR A 1 89 ? 72.230 -21.251 30.745 0.500 48.382 449 TYR A O 1
ATOM 1259 O O B TYR A 1 89 ? 72.265 -20.743 30.466 0.500 49.407 449 TYR A O 1
ATOM 1292 N N . ARG A 1 90 ? 70.726 -21.692 29.133 1.000 41.939 450 ARG A N 1
ATOM 1293 C CA . ARG A 1 90 ? 71.724 -22.419 28.340 1.000 38.494 450 ARG A CA 1
ATOM 1294 C C . ARG A 1 90 ? 71.563 -22.111 26.871 1.000 36.730 450 ARG A C 1
ATOM 1295 O O . ARG A 1 90 ? 70.478 -22.338 26.286 1.000 37.472 450 ARG A O 1
ATOM 1316 N N . ARG A 1 91 ? 72.651 -21.629 26.306 1.000 34.597 451 ARG A N 1
ATOM 1317 C CA . ARG A 1 91 ? 72.725 -21.401 24.854 1.000 36.638 451 ARG A CA 1
ATOM 1318 C C . ARG A 1 91 ? 72.799 -22.755 24.178 1.000 35.366 451 ARG A C 1
ATOM 1319 O O . ARG A 1 91 ? 73.462 -23.698 24.699 1.000 37.358 451 ARG A O 1
ATOM 1340 N N . THR A 1 92 ? 72.133 -22.819 23.045 1.000 37.070 452 THR A N 1
ATOM 1341 C CA . THR A 1 92 ? 72.230 -23.945 22.115 1.000 40.570 452 THR A CA 1
ATOM 1342 C C . THR A 1 92 ? 73.716 -24.164 21.895 1.000 46.975 452 THR A C 1
ATOM 1343 O O . THR A 1 92 ? 74.416 -23.207 21.586 1.000 41.751 452 THR A O 1
ATOM 1353 N N . PRO A 1 93 ? 74.248 -25.384 22.143 1.000 55.913 453 PRO A N 1
ATOM 1354 C CA . PRO A 1 93 ? 75.687 -25.620 22.079 1.000 57.564 453 PRO A CA 1
ATOM 1355 C C . PRO A 1 93 ? 76.196 -25.390 20.648 1.000 56.907 453 PRO A C 1
ATOM 1356 O O . PRO A 1 93 ? 75.506 -25.816 19.662 1.000 47.109 453 PRO A O 1
ATOM 1367 N N . GLY A 1 94 ? 77.324 -24.663 20.586 1.000 53.129 454 GLY A N 1
ATOM 1368 C CA . GLY A 1 94 ? 78.081 -24.349 19.362 1.000 56.257 454 GLY A CA 1
ATOM 1369 C C . GLY A 1 94 ? 77.499 -23.204 18.550 1.000 52.206 454 GLY A C 1
ATOM 1370 O O . GLY A 1 94 ? 78.115 -22.865 17.523 1.000 58.040 454 GLY A O 1
ATOM 1374 N N . THR A 1 95 ? 76.376 -22.624 18.978 1.000 48.206 455 THR A N 1
ATOM 1375 C CA . THR A 1 95 ? 75.696 -21.509 18.258 1.000 49.708 455 THR A CA 1
ATOM 1376 C C . THR A 1 95 ? 76.344 -20.156 18.588 1.000 49.620 455 THR A C 1
ATOM 1377 O O . THR A 1 95 ? 76.875 -19.955 19.726 1.000 37.616 455 THR A O 1
ATOM 1387 N N . GLY A 1 96 ? 76.307 -19.255 17.608 1.0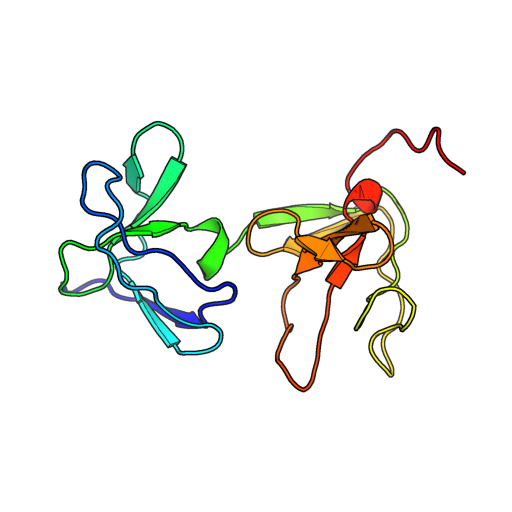00 49.770 456 GLY A N 1
ATOM 1388 C CA . GLY A 1 96 ? 76.780 -17.875 17.789 1.000 55.214 456 GLY A CA 1
ATOM 1389 C C . GLY A 1 96 ? 75.650 -16.935 18.173 1.000 54.643 456 GLY A C 1
ATOM 1390 O O . GLY A 1 96 ? 74.842 -17.264 19.075 1.000 51.826 456 GLY A O 1
ATOM 1394 N N . LYS A 1 97 ? 75.598 -15.790 17.503 1.000 52.799 457 LYS A N 1
ATOM 1395 C CA . LYS A 1 97 ? 74.544 -14.791 17.742 1.000 53.617 457 LYS A CA 1
ATOM 1396 C C . LYS A 1 97 ? 73.942 -14.412 16.400 1.000 46.331 457 LYS A C 1
ATOM 1397 O O . LYS A 1 97 ? 74.573 -14.591 15.335 1.000 46.648 457 LYS A O 1
ATOM 1416 N N . MET A 1 98 ? 72.722 -13.939 16.486 1.000 44.679 458 MET A N 1
ATOM 1417 C CA . MET A 1 98 ? 72.064 -13.238 15.385 1.000 46.290 458 MET A CA 1
ATOM 1418 C C . MET A 1 98 ? 71.995 -11.746 15.751 1.000 47.580 458 MET A C 1
ATOM 1419 O O . MET A 1 98 ? 71.996 -11.392 16.971 1.000 43.101 458 MET A O 1
ATOM 1433 N N . TYR A 1 99 ? 72.086 -10.912 14.717 1.000 46.176 459 TYR A N 1
ATOM 1434 C CA . TYR A 1 99 ? 72.360 -9.460 14.789 1.000 45.680 459 TYR A CA 1
ATOM 1435 C C . TYR A 1 99 ? 71.071 -8.698 14.515 1.000 47.314 459 TYR A C 1
ATOM 1436 O O . TYR A 1 99 ? 70.308 -9.161 13.608 1.000 41.897 459 TYR A O 1
ATOM 1453 N N . ARG A 1 100 ? 70.820 -7.638 15.299 1.000 44.558 460 ARG A N 1
ATOM 1454 C CA . ARG A 1 100 ? 69.868 -6.565 14.939 1.000 49.142 460 ARG A CA 1
ATOM 1455 C C . ARG A 1 100 ? 69.824 -6.504 13.399 1.000 47.020 460 ARG A C 1
ATOM 1456 O O . ARG A 1 100 ? 70.897 -6.460 12.768 1.000 41.488 460 ARG A O 1
ATOM 1477 N N . GLY A 1 101 ? 68.637 -6.626 12.796 1.000 48.831 461 GLY A N 1
ATOM 1478 C CA . GLY A 1 101 ? 68.435 -6.473 11.339 1.000 50.008 461 GLY A CA 1
ATOM 1479 C C . GLY A 1 101 ? 68.350 -7.785 10.580 1.000 51.251 461 GLY A C 1
ATOM 1480 O O . GLY A 1 101 ? 67.843 -7.778 9.460 1.000 48.297 461 GLY A O 1
ATOM 1484 N N . GLN A 1 102 ? 68.831 -8.887 11.146 1.000 58.400 462 GLN A N 1
ATOM 1485 C CA . GLN A 1 102 ? 68.663 -10.233 10.534 1.000 58.195 462 GLN A CA 1
ATOM 1486 C C . GLN A 1 102 ? 67.213 -10.697 10.708 1.000 56.127 462 GLN A C 1
ATOM 1487 O O . GLN A 1 102 ? 66.528 -10.337 11.693 1.000 50.372 462 GLN A O 1
ATOM 1501 N N . THR A 1 103 ? 66.781 -11.453 9.715 1.000 57.464 463 THR A N 1
ATOM 1502 C CA . THR A 1 103 ? 65.454 -12.075 9.606 1.000 57.432 463 THR A CA 1
ATOM 1503 C C . THR A 1 103 ? 65.561 -13.531 10.115 1.000 46.874 463 THR A C 1
ATOM 1504 O O . THR A 1 103 ? 66.590 -14.202 9.921 1.000 47.886 463 THR A O 1
ATOM 1514 N N . VAL A 1 104 ? 64.543 -13.975 10.827 1.000 44.580 464 VAL A N 1
ATOM 1515 C CA . VAL A 1 104 ? 64.478 -15.268 11.565 1.000 46.784 464 VAL A CA 1
ATOM 1516 C C . VAL A 1 104 ? 63.097 -15.841 11.269 1.000 44.757 464 VAL A C 1
ATOM 1517 O O . VAL A 1 104 ? 62.138 -15.051 11.451 1.000 39.499 464 VAL A O 1
ATOM 1530 N N . THR A 1 105 ? 62.954 -17.133 10.950 1.000 39.585 465 THR A N 1
ATOM 1531 C CA . THR A 1 105 ? 61.613 -17.757 10.978 1.000 38.199 465 THR A CA 1
ATOM 1532 C C . THR A 1 105 ? 61.332 -18.273 12.395 1.000 36.741 465 THR A C 1
ATOM 1533 O O . THR A 1 105 ? 62.141 -19.037 12.923 1.000 38.369 465 THR A O 1
ATOM 1543 N N . THR A 1 106 ? 60.259 -17.801 13.015 1.000 34.145 466 THR A N 1
ATOM 1544 C CA . THR A 1 106 ? 59.779 -18.319 14.301 1.000 36.605 466 THR A CA 1
ATOM 1545 C C . THR A 1 106 ? 58.549 -19.169 14.007 1.000 40.600 466 THR A C 1
ATOM 1546 O O . THR A 1 106 ? 57.903 -18.910 12.973 1.000 40.964 466 THR A O 1
ATOM 1556 N N . TYR A 1 107 ? 58.201 -20.087 14.911 1.000 41.244 467 TYR A N 1
ATOM 1557 C CA . TYR A 1 107 ? 56.965 -20.900 14.800 1.000 38.369 467 TYR A CA 1
ATOM 1558 C C . TYR A 1 107 ? 56.173 -20.803 16.100 1.000 36.282 467 TYR A C 1
ATOM 1559 O O . TYR A 1 107 ? 56.733 -20.871 17.204 1.000 35.914 467 TYR A O 1
ATOM 1576 N N . GLY A 1 108 ? 54.875 -20.602 15.955 1.000 34.985 468 GLY A N 1
ATOM 1577 C CA . GLY A 1 108 ? 53.946 -20.630 17.092 1.000 38.152 468 GLY A CA 1
ATOM 1578 C C . GLY A 1 108 ? 53.943 -19.355 17.923 1.000 39.648 468 GLY A C 1
ATOM 1579 O O . GLY A 1 108 ? 54.686 -18.399 17.722 1.000 37.598 468 GLY A O 1
ATOM 1583 N N . PRO A 1 109 ? 53.069 -19.329 18.929 1.000 42.889 469 PRO A N 1
ATOM 1584 C CA . PRO A 1 109 ? 53.071 -18.248 19.891 1.000 41.838 469 PRO A CA 1
ATOM 1585 C C . PRO A 1 109 ? 54.336 -18.251 20.760 1.000 40.015 469 PRO A C 1
ATOM 1586 O O . PRO A 1 109 ? 55.189 -19.111 20.703 1.000 37.304 469 PRO A O 1
ATOM 1597 N N . GLN A 1 110 ? 54.446 -17.183 21.521 1.000 41.811 470 GLN A N 1
ATOM 1598 C CA . GLN A 1 110 ? 55.527 -16.997 22.500 1.000 43.644 470 GLN A CA 1
ATOM 1599 C C . GLN A 1 110 ? 55.314 -18.069 23.559 1.000 38.272 470 GLN A C 1
ATOM 1600 O O . GLN A 1 110 ? 54.164 -18.376 23.830 1.000 38.495 470 GLN A O 1
ATOM 1614 N N . MET A 1 111 ? 56.401 -18.658 24.031 1.000 37.699 471 MET A N 1
ATOM 1615 C CA . MET A 1 111 ? 56.416 -19.775 24.996 1.000 39.036 471 MET A CA 1
ATOM 1616 C C . MET A 1 111 ? 57.086 -19.260 26.268 1.000 35.989 471 MET A C 1
ATOM 1617 O O . MET A 1 111 ? 58.071 -18.607 26.166 1.000 37.888 471 MET A O 1
ATOM 1631 N N . LYS A 1 112 ? 56.503 -19.488 27.428 1.000 36.525 472 LYS A N 1
ATOM 1632 C CA . LYS A 1 112 ? 57.037 -18.960 28.699 1.000 35.830 472 LYS A CA 1
ATOM 1633 C C . LYS A 1 112 ? 57.924 -20.024 29.337 1.000 37.199 472 LYS A C 1
ATOM 1634 O O . LYS A 1 112 ? 57.430 -21.096 29.697 1.000 39.177 472 LYS A O 1
ATOM 1653 N N . PHE A 1 113 ? 59.218 -19.762 29.432 1.000 37.906 473 PHE A N 1
ATOM 1654 C CA . PHE A 1 113 ? 60.168 -20.685 30.088 1.000 35.626 473 PHE A CA 1
ATOM 1655 C C . PHE A 1 113 ? 60.063 -20.511 31.612 1.000 35.072 473 PHE A C 1
ATOM 1656 O O . PHE A 1 113 ? 59.308 -19.670 32.104 1.000 40.156 473 PHE A O 1
ATOM 1673 N N . LYS A 1 114 ? 60.800 -21.321 32.343 1.000 36.346 474 LYS A N 1
ATOM 1674 C CA . LYS A 1 114 ? 60.775 -21.396 33.827 1.000 44.390 474 LYS A CA 1
ATOM 1675 C C . LYS A 1 114 ? 61.374 -20.142 34.444 1.000 42.170 474 LYS A C 1
ATOM 1676 O O . LYS A 1 114 ? 61.035 -19.874 35.595 1.000 42.390 474 LYS A O 1
ATOM 1695 N N . ASN A 1 115 ? 62.227 -19.428 33.702 1.000 44.830 475 ASN A N 1
ATOM 1696 C CA . ASN A 1 115 ? 62.764 -18.102 34.106 1.000 45.565 475 ASN A CA 1
ATOM 1697 C C . ASN A 1 115 ? 61.638 -17.062 34.128 1.000 42.965 475 ASN A C 1
ATOM 1698 O O . ASN A 1 115 ? 61.916 -15.987 34.560 1.000 43.785 475 ASN A O 1
ATOM 1709 N N . GLY A 1 116 ? 60.441 -17.345 33.610 1.000 46.940 476 GLY A N 1
ATOM 1710 C CA . GLY A 1 116 ? 59.350 -16.348 33.473 1.000 46.184 476 GLY A CA 1
ATOM 1711 C C . GLY A 1 116 ? 59.403 -15.529 32.180 1.000 40.150 476 GLY A C 1
ATOM 1712 O O . GLY A 1 116 ? 58.499 -14.733 31.945 1.000 47.471 476 GLY A O 1
ATOM 1716 N N . LYS A 1 117 ? 60.406 -15.703 31.338 1.000 39.167 477 LYS A N 1
ATOM 1717 C CA . LYS A 1 117 ? 60.540 -14.896 30.105 1.000 44.119 477 LYS A CA 1
ATOM 1718 C C . LYS A 1 117 ? 59.963 -15.658 28.919 1.000 39.523 477 LYS A C 1
ATOM 1719 O O . LYS A 1 117 ? 59.861 -16.863 28.984 1.000 41.949 477 LYS A O 1
ATOM 1738 N N . LYS A 1 118 ? 59.648 -14.948 27.850 1.000 41.526 478 LYS A N 1
ATOM 1739 C CA . LYS A 1 118 ? 58.938 -15.505 26.677 1.000 42.247 478 LYS A CA 1
ATOM 1740 C C . LYS A 1 118 ? 59.963 -15.751 25.584 1.000 38.302 478 LYS A C 1
ATOM 1741 O O . LYS A 1 118 ? 60.885 -14.939 25.424 1.000 35.469 478 LYS A O 1
ATOM 1760 N N . TYR A 1 119 ? 59.770 -16.816 24.827 1.000 34.612 479 TYR A N 1
ATOM 1761 C CA . TYR A 1 119 ? 60.688 -17.203 23.738 1.000 34.156 479 TYR A CA 1
ATOM 1762 C C . TYR A 1 119 ? 59.894 -17.559 22.485 1.000 34.280 479 TYR A C 1
ATOM 1763 O O . TYR A 1 119 ? 58.740 -17.945 22.594 1.000 35.477 479 TYR A O 1
ATOM 1780 N N . TYR A 1 120 ? 60.547 -17.477 21.337 1.000 32.223 480 TYR A N 1
ATOM 1781 C CA . TYR A 1 120 ? 60.036 -17.996 20.053 1.000 33.507 480 TYR A CA 1
ATOM 1782 C C . TYR A 1 120 ? 60.899 -19.196 19.658 1.000 34.746 480 TYR A C 1
ATOM 1783 O O . TYR A 1 120 ? 62.120 -19.118 19.665 1.000 34.874 480 TYR A O 1
ATOM 1800 N N . ARG A 1 121 ? 60.267 -20.321 19.350 1.000 34.099 481 ARG A N 1
ATOM 1801 C CA . ARG A 1 121 ? 60.959 -21.439 18.697 1.000 33.947 481 ARG A CA 1
ATOM 1802 C C . ARG A 1 121 ? 61.357 -20.970 17.296 1.000 33.750 481 ARG A C 1
ATOM 1803 O O . ARG A 1 121 ? 60.556 -20.308 16.654 1.000 31.822 481 ARG A O 1
ATOM 1824 N N . ILE A 1 122 ? 62.548 -21.304 16.825 1.000 35.621 482 ILE A N 1
ATOM 1825 C CA . ILE A 1 122 ? 63.040 -20.759 15.528 1.000 40.086 482 ILE A CA 1
ATOM 1826 C C . ILE A 1 122 ? 63.405 -21.913 14.609 1.000 43.402 482 ILE A C 1
ATOM 1827 O O . ILE A 1 122 ? 63.554 -23.037 15.103 1.000 47.421 482 ILE A O 1
ATOM 1843 N N . GLU A 1 123 ? 63.649 -21.615 13.342 1.000 43.730 483 GLU A N 1
ATOM 1844 C CA . GLU A 1 123 ? 63.979 -22.655 12.349 1.000 49.452 483 GLU A CA 1
ATOM 1845 C C . GLU A 1 123 ? 65.110 -23.522 12.895 1.000 47.335 483 GLU A C 1
ATOM 1846 O O . GLU A 1 123 ? 66.0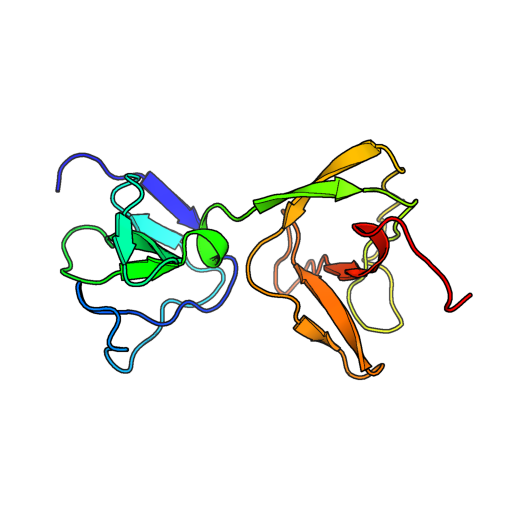71 -22.977 13.452 1.000 51.770 483 GLU A O 1
ATOM 1858 N N . GLY A 1 124 ? 64.969 -24.836 12.732 1.000 51.651 484 GLY A N 1
ATOM 1859 C CA . GLY A 1 124 ? 66.001 -25.827 13.070 1.000 48.509 484 GLY A CA 1
ATOM 1860 C C . GLY A 1 124 ? 65.745 -26.468 14.420 1.000 44.374 484 GLY A C 1
ATOM 1861 O O . GLY A 1 124 ? 66.444 -27.451 14.740 1.000 49.099 484 GLY A O 1
ATOM 1865 N N . CYS A 1 125 ? 64.820 -25.928 15.214 1.000 41.384 485 CYS A N 1
ATOM 1866 C CA . CYS A 1 125 ? 64.558 -26.447 16.576 1.000 41.550 485 CYS A CA 1
ATOM 1867 C C . CYS A 1 125 ? 64.080 -27.898 16.445 1.000 45.910 485 CYS A C 1
ATOM 1868 O O . CYS A 1 125 ? 63.103 -28.140 15.677 1.000 48.935 485 CYS A O 1
ATOM 1875 N N . ARG A 1 126 ? 64.780 -28.830 17.100 1.000 44.019 486 ARG A N 1
ATOM 1876 C CA . ARG A 1 126 ? 64.350 -30.245 17.293 1.000 43.913 486 ARG A CA 1
ATOM 1877 C C . ARG A 1 126 ? 64.725 -30.648 18.723 1.000 47.280 486 ARG A C 1
ATOM 1878 O O . ARG A 1 126 ? 65.402 -29.845 19.425 1.000 46.971 486 ARG A O 1
ATOM 1899 N N . ASN A 1 127 ? 64.326 -31.845 19.134 1.000 50.891 487 ASN A N 1
ATOM 1900 C CA . ASN A 1 127 ? 64.364 -32.250 20.561 1.000 56.653 487 ASN A CA 1
ATOM 1901 C C . ASN A 1 127 ? 65.826 -32.395 20.985 1.000 50.259 487 ASN A C 1
ATOM 1902 O O . ASN A 1 127 ? 66.136 -32.048 22.131 1.000 50.259 487 ASN A O 1
ATOM 1913 N N . ASN A 1 128 ? 66.688 -32.815 20.059 1.000 48.925 488 ASN A N 1
ATOM 1914 C CA . ASN A 1 128 ? 68.150 -32.974 20.244 1.000 53.672 488 ASN A CA 1
ATOM 1915 C C . ASN A 1 128 ? 68.904 -31.706 19.787 1.000 55.020 488 ASN A C 1
ATOM 1916 O O . ASN A 1 128 ? 70.143 -31.719 19.822 1.000 54.320 488 ASN A O 1
ATOM 1927 N N . ASN A 1 129 ? 68.213 -30.658 19.320 1.000 57.269 489 ASN A N 1
ATOM 1928 C CA . ASN A 1 129 ? 68.847 -29.399 18.835 1.000 49.717 489 ASN A CA 1
ATOM 1929 C C . ASN A 1 129 ? 67.919 -28.224 19.133 1.000 43.681 489 ASN A C 1
ATOM 1930 O O . ASN A 1 129 ? 67.412 -27.604 18.206 1.000 36.525 489 ASN A O 1
ATOM 1941 N N . LYS A 1 130 ? 67.637 -28.003 20.401 1.000 40.051 490 LYS A N 1
ATOM 1942 C CA . LYS A 1 130 ? 66.664 -26.981 20.816 1.000 42.943 490 LYS A CA 1
ATOM 1943 C C . LYS A 1 130 ? 67.197 -25.566 20.493 1.000 45.326 490 LYS A C 1
ATOM 1944 O O . LYS A 1 130 ? 68.285 -25.216 20.952 1.000 40.784 490 LYS A O 1
ATOM 1963 N N . ARG A 1 131 ? 66.394 -24.754 19.796 1.000 45.064 491 ARG A N 1
ATOM 1964 C CA . ARG A 1 131 ? 66.743 -23.399 19.306 1.000 41.579 491 ARG A CA 1
ATOM 1965 C C . ARG A 1 131 ? 65.564 -22.447 19.523 1.000 39.239 491 ARG A C 1
ATOM 1966 O O . ARG A 1 131 ? 64.524 -22.584 18.839 1.000 40.690 491 ARG A O 1
ATOM 1987 N N . TYR A 1 132 ? 65.732 -21.546 20.488 1.000 38.201 492 TYR A N 1
ATOM 1988 C CA . TYR A 1 132 ? 64.785 -20.475 20.889 1.000 40.733 492 TYR A CA 1
ATOM 1989 C C . TYR A 1 132 ? 65.520 -19.131 20.885 1.000 38.783 492 TYR A C 1
ATOM 1990 O O . TYR A 1 132 ? 66.723 -19.071 21.231 1.000 36.749 492 TYR A O 1
ATOM 2007 N N . ILE A 1 133 ? 64.800 -18.066 20.549 1.000 38.604 493 ILE A N 1
ATOM 2008 C CA . ILE A 1 133 ? 65.242 -16.656 20.774 1.000 37.097 493 ILE A CA 1
ATOM 2009 C C . ILE A 1 133 ? 64.301 -15.957 21.763 1.000 33.622 493 ILE A C 1
ATOM 2010 O O . ILE A 1 133 ? 63.072 -16.139 21.628 1.000 33.003 493 ILE A O 1
ATOM 2026 N N . LYS A 1 134 ? 64.841 -15.183 22.706 1.000 32.514 494 LYS A N 1
ATOM 2027 C CA . LYS A 1 134 ? 64.012 -14.340 23.612 1.000 38.438 494 LYS A CA 1
ATOM 2028 C C . LYS A 1 134 ? 63.080 -13.453 22.766 1.000 40.620 494 LYS A C 1
ATOM 2029 O O . LYS A 1 134 ? 63.521 -12.860 21.754 1.000 36.292 494 LYS A O 1
ATOM 2048 N N . ALA A 1 135 ? 61.805 -13.389 23.131 1.000 40.290 495 ALA A N 1
ATOM 2049 C CA . ALA A 1 135 ? 60.805 -12.617 22.371 1.000 41.146 495 ALA A CA 1
ATOM 2050 C C . ALA A 1 135 ? 61.195 -11.135 22.352 1.000 39.281 495 ALA A C 1
ATOM 2051 O O . ALA A 1 135 ? 61.151 -10.544 21.266 1.000 37.925 495 ALA A O 1
ATOM 2058 N N . VAL A 1 136 ? 61.584 -10.563 23.492 1.000 36.448 496 VAL A N 1
ATOM 2059 C CA . VAL A 1 136 ? 61.937 -9.113 23.585 1.000 37.303 496 VAL A CA 1
ATOM 2060 C C . VAL A 1 136 ? 62.885 -8.727 22.456 1.000 35.619 496 VAL A C 1
ATOM 2061 O O . VAL A 1 136 ? 62.891 -7.575 22.129 1.000 36.409 496 VAL A O 1
ATOM 2074 N N . ASN A 1 137 ? 63.703 -9.622 21.926 1.000 29.679 497 ASN A N 1
ATOM 2075 C CA . ASN A 1 137 ? 64.675 -9.224 20.892 1.000 31.362 497 ASN A CA 1
ATOM 2076 C C . ASN A 1 137 ? 63.979 -8.860 19.584 1.000 34.020 497 ASN A C 1
ATOM 2077 O O . ASN A 1 137 ? 64.690 -8.384 18.680 1.000 35.999 497 ASN A O 1
ATOM 2088 N N . PHE A 1 138 ? 62.656 -8.966 19.495 1.000 34.460 498 PHE A N 1
ATOM 2089 C CA . PHE A 1 138 ? 61.891 -8.537 18.287 1.000 41.094 498 PHE A CA 1
ATOM 2090 C C . PHE A 1 138 ? 61.132 -7.222 18.535 1.000 42.350 498 PHE A C 1
ATOM 2091 O O . PHE A 1 138 ? 60.371 -6.761 17.678 1.000 42.897 498 PHE A O 1
ATOM 2108 N N . TYR A 1 139 ? 61.245 -6.667 19.727 1.000 44.522 499 TYR A N 1
ATOM 2109 C CA . TYR A 1 139 ? 60.631 -5.373 20.095 1.000 49.022 499 TYR A CA 1
ATOM 2110 C C . TYR A 1 139 ? 61.690 -4.251 20.152 1.000 49.442 499 TYR A C 1
ATOM 2111 O O . TYR A 1 139 ? 62.828 -4.520 20.603 1.000 48.229 499 TYR A O 1
ATOM 2128 N N . HIS A 1 140 ? 61.318 -3.004 19.798 1.000 49.777 500 HIS A N 1
ATOM 2129 C CA . HIS A 1 140 ? 62.179 -1.802 19.994 1.000 42.665 500 HIS A CA 1
ATOM 2130 C C . HIS A 1 140 ? 62.442 -1.615 21.497 1.000 38.595 500 HIS A C 1
ATOM 2131 O O . HIS A 1 140 ? 63.621 -1.613 21.912 1.000 36.780 500 HIS A O 1
ATOM 2144 N N . HIS A 1 141 ? 61.413 -1.443 22.311 1.000 36.324 501 HIS A N 1
ATOM 2145 C CA . HIS A 1 141 ? 61.641 -0.859 23.660 1.000 41.607 501 HIS A CA 1
ATOM 2146 C C . HIS A 1 141 ? 62.243 -1.900 24.587 1.000 39.660 501 HIS A C 1
ATOM 2147 O O . HIS A 1 141 ? 61.599 -2.907 24.768 1.000 47.639 501 HIS A O 1
ATOM 2160 N N . HIS A 1 142 ? 63.413 -1.653 25.165 1.000 46.026 502 HIS A N 1
ATOM 2161 C CA . HIS A 1 142 ? 63.949 -2.492 26.278 1.000 51.307 502 HIS A CA 1
ATOM 2162 C C . HIS A 1 142 ? 64.038 -1.673 27.570 1.000 45.010 502 HIS A C 1
ATOM 2163 O O . HIS A 1 142 ? 65.155 -1.293 27.954 1.000 51.668 502 HIS A O 1
ATOM 2176 N N . HIS A 1 143 ? 62.919 -1.377 28.224 1.000 47.552 503 HIS A N 1
ATOM 2177 C CA . HIS A 1 143 ? 62.954 -0.481 29.419 1.000 52.499 503 HIS A CA 1
ATOM 2178 C C . HIS A 1 143 ? 63.294 -1.301 30.694 1.000 57.239 503 HIS A C 1
ATOM 2179 O O . HIS A 1 143 ? 63.175 -0.751 31.817 1.000 71.885 503 HIS A O 1
ATOM 2192 N N . HIS A 1 144 ? 63.842 -2.515 30.527 1.000 67.452 504 HIS A N 1
ATOM 2193 C CA . HIS A 1 144 ? 63.954 -3.592 31.563 1.000 71.329 504 HIS A CA 1
ATOM 2194 C C . HIS A 1 144 ? 65.432 -3.857 31.941 1.000 70.681 504 HIS A C 1
ATOM 2195 O O . HIS A 1 144 ? 65.646 -4.456 33.030 1.000 66.344 504 HIS A O 1
ATOM 2208 N N . HIS A 1 145 ? 66.414 -3.422 31.117 1.000 64.740 505 HIS A N 1
ATOM 2209 C CA . HIS A 1 145 ? 67.876 -3.620 31.343 1.000 65.982 505 HIS A CA 1
ATOM 2210 C C . HIS A 1 145 ? 68.356 -2.871 32.615 1.000 82.997 505 HIS A C 1
ATOM 2211 O O . HIS A 1 145 ? 67.657 -2.056 33.266 1.000 88.896 505 HIS A O 1
#